Protein AF-A0A504JAP5-F1 (afdb_monomer)

Structure (mmCIF, N/CA/C/O backbone):
data_AF-A0A504JAP5-F1
#
_entry.id   AF-A0A504JAP5-F1
#
loop_
_atom_site.group_PDB
_atom_site.id
_atom_site.type_symbol
_atom_site.label_atom_id
_atom_site.label_alt_id
_atom_site.label_comp_id
_atom_site.label_asym_id
_atom_site.label_entity_id
_atom_site.label_seq_id
_atom_site.pdbx_PDB_ins_code
_atom_site.Cartn_x
_atom_site.Cartn_y
_atom_site.Cartn_z
_atom_site.occupancy
_atom_site.B_iso_or_equiv
_atom_site.auth_seq_id
_atom_site.auth_comp_id
_atom_site.auth_asym_id
_atom_site.auth_atom_id
_atom_site.pdbx_PDB_model_num
ATOM 1 N N . MET A 1 1 ? -21.366 9.162 6.933 1.00 51.41 1 MET A N 1
ATOM 2 C CA . MET A 1 1 ? -19.984 9.280 7.443 1.00 51.41 1 MET A CA 1
ATOM 3 C C . MET A 1 1 ? -20.078 10.195 8.647 1.00 51.41 1 MET A C 1
ATOM 5 O O . MET A 1 1 ? -20.381 11.361 8.436 1.00 51.41 1 MET A O 1
ATOM 9 N N . ASN A 1 2 ? -19.892 9.710 9.879 1.00 49.88 2 ASN A N 1
ATOM 10 C CA . ASN A 1 2 ? -19.412 10.650 10.892 1.00 49.88 2 ASN A CA 1
ATOM 11 C C . ASN A 1 2 ? -18.027 11.060 10.392 1.00 49.88 2 ASN A C 1
ATOM 13 O O . ASN A 1 2 ? -17.185 10.209 10.116 1.00 49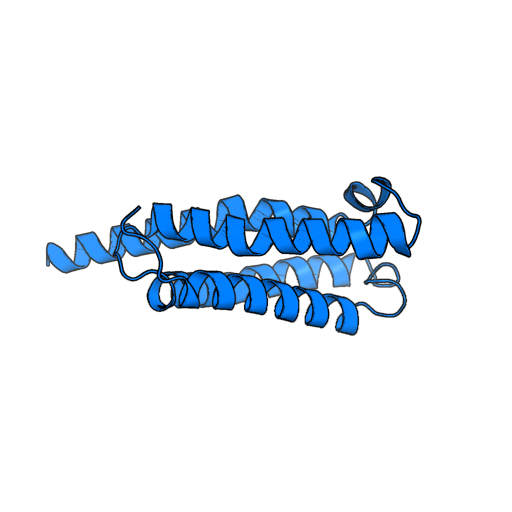.88 2 ASN A O 1
ATOM 17 N N . THR A 1 3 ? -17.900 12.335 10.053 1.00 70.75 3 THR A N 1
ATOM 18 C CA . THR A 1 3 ? -16.825 12.887 9.230 1.00 70.75 3 THR A CA 1
ATOM 19 C C . THR A 1 3 ? -15.474 12.515 9.823 1.00 70.75 3 THR A C 1
ATOM 21 O O . THR A 1 3 ? -15.183 12.908 10.956 1.00 70.75 3 THR A O 1
ATOM 24 N N . LEU A 1 4 ? -14.650 11.758 9.084 1.00 84.56 4 LEU A N 1
ATOM 25 C CA . LEU A 1 4 ? -13.251 11.603 9.470 1.00 84.56 4 LEU A CA 1
ATOM 26 C C . LEU A 1 4 ? -12.659 13.009 9.641 1.00 84.56 4 LEU A C 1
ATOM 28 O O . LEU A 1 4 ? -12.898 13.880 8.798 1.00 84.56 4 LEU A O 1
ATOM 32 N N . PRO A 1 5 ? -11.899 13.265 10.714 1.00 88.81 5 PRO A N 1
ATOM 33 C CA . PRO A 1 5 ? -11.226 14.543 10.861 1.00 88.81 5 PRO A CA 1
ATOM 34 C C . PRO A 1 5 ? -10.318 14.798 9.653 1.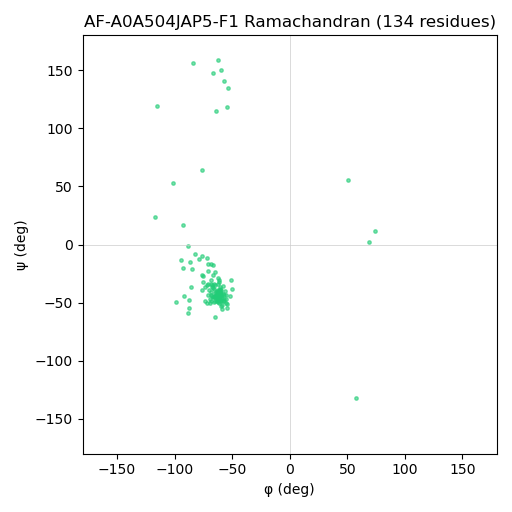00 88.81 5 PRO A C 1
ATOM 36 O O . PRO A 1 5 ? -9.616 13.886 9.212 1.00 88.81 5 PRO A O 1
ATOM 39 N N . LEU A 1 6 ? -10.257 16.044 9.166 1.00 91.94 6 LEU A N 1
ATOM 40 C CA . LEU A 1 6 ? -9.364 16.440 8.065 1.00 91.94 6 LEU A CA 1
ATOM 41 C C . LEU A 1 6 ? -7.918 15.977 8.304 1.00 91.94 6 LEU A C 1
ATOM 43 O O . LEU A 1 6 ? -7.254 15.490 7.392 1.00 91.94 6 LEU A O 1
ATOM 47 N N . LYS A 1 7 ? -7.464 16.042 9.561 1.00 93.56 7 LYS A N 1
ATOM 48 C CA . LYS A 1 7 ? -6.165 15.518 9.998 1.00 93.56 7 LYS A CA 1
ATOM 49 C C . LYS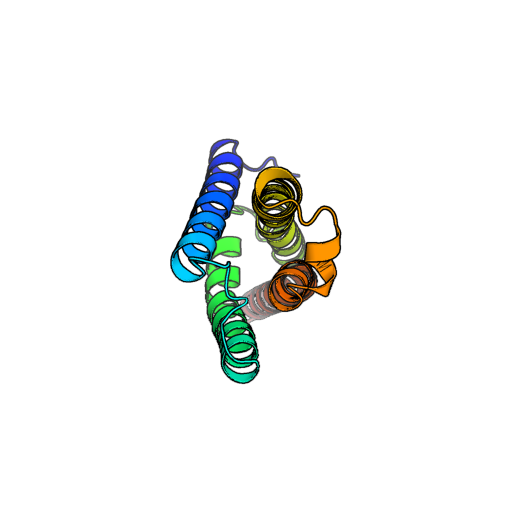 A 1 7 ? -5.944 14.061 9.576 1.00 93.56 7 LYS A C 1
ATOM 51 O O . LYS A 1 7 ? -4.865 13.733 9.098 1.00 93.56 7 LYS A O 1
ATOM 56 N N . ASN A 1 8 ? -6.941 13.193 9.737 1.00 92.44 8 ASN A N 1
ATOM 57 C CA . ASN A 1 8 ? -6.806 11.771 9.421 1.00 92.44 8 ASN A CA 1
ATOM 58 C C . ASN A 1 8 ? -6.799 11.538 7.908 1.00 92.44 8 ASN A C 1
ATOM 60 O O . ASN A 1 8 ? -6.027 10.710 7.438 1.00 92.44 8 ASN A O 1
ATOM 64 N N . HIS A 1 9 ? -7.579 12.307 7.142 1.00 93.69 9 HIS A N 1
ATOM 65 C CA . HIS A 1 9 ? -7.503 12.286 5.679 1.00 93.69 9 HIS A CA 1
ATOM 66 C C . HIS A 1 9 ? -6.098 12.642 5.181 1.00 93.69 9 HIS A C 1
ATOM 68 O O . HIS A 1 9 ? -5.518 11.904 4.388 1.00 93.69 9 HIS A O 1
ATOM 74 N N . VAL A 1 10 ? -5.520 13.730 5.699 1.00 95.12 10 VAL A N 1
ATOM 75 C CA . VAL A 1 10 ? -4.158 14.159 5.347 1.00 95.12 10 VAL A CA 1
ATOM 76 C C . VAL A 1 10 ? -3.121 13.118 5.769 1.00 95.12 10 VAL A C 1
ATOM 78 O O . VAL A 1 10 ? -2.232 12.801 4.986 1.00 95.12 10 VAL A O 1
ATOM 81 N N . LEU A 1 11 ? -3.243 12.541 6.971 1.00 95.56 11 LEU A N 1
ATOM 82 C CA . LEU A 1 11 ? -2.327 11.496 7.442 1.00 95.56 11 LEU A CA 1
ATOM 83 C C . LEU A 1 11 ? -2.379 10.236 6.574 1.00 95.56 11 LEU A C 1
ATOM 85 O O . LEU A 1 11 ? -1.329 9.685 6.258 1.00 95.56 11 LEU A O 1
ATOM 89 N N . LEU A 1 12 ? -3.571 9.792 6.171 1.00 95.31 12 LEU A N 1
ATOM 90 C CA . LEU A 1 12 ? -3.736 8.631 5.294 1.00 95.31 12 LEU A CA 1
ATOM 91 C C . LEU A 1 12 ? -3.118 8.878 3.909 1.00 95.31 12 LEU A C 1
ATOM 93 O O . LEU A 1 12 ? -2.391 8.021 3.410 1.00 95.31 12 LEU A O 1
ATOM 97 N N . LEU A 1 13 ? -3.329 10.064 3.327 1.00 96.00 13 LEU A N 1
ATOM 98 C CA . LEU A 1 13 ? -2.704 10.443 2.055 1.00 96.00 13 LEU A CA 1
ATOM 99 C C . LEU A 1 13 ? -1.178 10.539 2.182 1.00 96.00 13 LEU A C 1
ATOM 101 O O . LEU A 1 13 ? -0.461 9.975 1.359 1.00 96.00 13 LEU A O 1
ATOM 105 N N . LEU A 1 14 ? -0.668 11.170 3.243 1.00 96.50 14 LEU A N 1
ATOM 106 C CA . LEU A 1 14 ? 0.771 11.257 3.495 1.00 96.50 14 LEU A CA 1
ATOM 107 C C . LEU A 1 14 ? 1.392 9.869 3.668 1.00 96.50 14 LEU A C 1
ATOM 109 O O . LEU A 1 14 ? 2.438 9.586 3.095 1.00 96.50 14 LEU A O 1
ATOM 113 N N . MET A 1 15 ? 0.739 8.979 4.414 1.00 95.44 15 MET A N 1
ATOM 114 C CA . MET A 1 15 ? 1.189 7.598 4.546 1.00 95.44 15 MET A CA 1
ATOM 115 C C . MET A 1 15 ? 1.226 6.870 3.204 1.00 95.44 15 MET A C 1
ATOM 117 O O . MET A 1 15 ? 2.183 6.140 2.956 1.00 95.44 15 MET A O 1
ATOM 121 N N . SER A 1 16 ? 0.216 7.053 2.347 1.00 95.75 16 SER A N 1
ATOM 122 C CA . SER A 1 16 ? 0.202 6.440 1.013 1.00 95.75 16 SER A CA 1
ATOM 123 C C . SER A 1 16 ? 1.378 6.932 0.163 1.00 95.75 16 SER A C 1
ATOM 125 O O . SER A 1 16 ? 2.075 6.121 -0.439 1.00 95.75 16 SER A O 1
ATOM 127 N N . PHE A 1 17 ? 1.680 8.233 0.216 1.00 97.38 17 PHE A N 1
ATOM 128 C CA . PHE A 1 17 ? 2.815 8.836 -0.476 1.00 97.38 17 PHE A CA 1
ATOM 129 C C . PHE A 1 17 ? 4.161 8.332 0.058 1.00 97.38 17 PHE A C 1
ATOM 131 O O . PHE A 1 17 ? 5.043 7.977 -0.718 1.00 97.38 17 PHE A O 1
ATOM 138 N N . LEU A 1 18 ? 4.323 8.242 1.381 1.00 97.50 18 LEU A N 1
ATOM 139 C CA . LEU A 1 18 ? 5.548 7.711 1.989 1.00 97.50 18 LEU A CA 1
ATOM 140 C C . LEU A 1 18 ? 5.741 6.223 1.685 1.00 97.50 18 LEU A C 1
ATOM 142 O O . LEU A 1 18 ? 6.858 5.785 1.427 1.00 97.50 18 LEU A O 1
ATOM 146 N N . THR A 1 19 ? 4.652 5.455 1.687 1.00 95.38 19 THR A N 1
ATOM 147 C CA . THR A 1 19 ? 4.656 4.034 1.321 1.00 95.38 19 THR A CA 1
ATOM 148 C C . THR A 1 19 ? 5.074 3.863 -0.134 1.00 95.38 19 THR A C 1
ATOM 150 O O . THR A 1 19 ? 5.969 3.073 -0.425 1.00 95.38 19 THR A O 1
ATOM 153 N N . TRP A 1 20 ? 4.468 4.637 -1.036 1.00 97.38 20 TRP A N 1
ATOM 154 C CA . TRP A 1 20 ? 4.837 4.687 -2.446 1.00 97.38 20 TRP A CA 1
ATOM 155 C C . TRP A 1 20 ? 6.324 5.005 -2.624 1.00 97.38 20 TRP A C 1
ATOM 157 O O . TRP A 1 20 ? 7.053 4.219 -3.222 1.00 97.38 20 TRP A O 1
ATOM 167 N N . GLY A 1 21 ? 6.791 6.108 -2.030 1.00 97.69 21 GLY A N 1
ATOM 168 C CA . GLY A 1 21 ? 8.180 6.547 -2.137 1.00 97.69 21 GLY A CA 1
ATOM 169 C C . GLY A 1 21 ? 9.167 5.509 -1.606 1.00 97.69 21 GLY A C 1
ATOM 170 O O . GLY A 1 21 ? 10.196 5.267 -2.229 1.00 97.69 21 GLY A O 1
ATOM 171 N N . PHE A 1 22 ? 8.836 4.832 -0.502 1.00 96.94 22 PHE A N 1
ATOM 172 C CA . PHE A 1 22 ? 9.636 3.720 0.008 1.00 96.94 22 PHE A CA 1
ATOM 173 C C . PHE A 1 22 ? 9.753 2.579 -1.015 1.00 96.94 22 PHE A C 1
ATOM 175 O O . PHE A 1 22 ? 10.863 2.127 -1.293 1.00 96.94 22 PHE A O 1
ATOM 182 N N . PHE A 1 23 ? 8.642 2.140 -1.618 1.00 95.81 23 PHE A N 1
ATOM 183 C CA . PHE A 1 23 ? 8.672 1.085 -2.638 1.00 95.81 23 PHE A CA 1
ATOM 184 C C . PHE A 1 23 ? 9.394 1.519 -3.919 1.00 95.81 23 PHE A C 1
ATOM 186 O O . PHE A 1 23 ? 10.128 0.721 -4.493 1.00 95.81 23 PHE A O 1
ATOM 193 N N . VAL A 1 24 ? 9.255 2.773 -4.355 1.00 96.19 24 VAL A N 1
ATOM 194 C CA . VAL A 1 24 ? 10.039 3.296 -5.485 1.00 96.19 24 VAL A CA 1
ATOM 195 C C . VAL A 1 24 ? 11.529 3.189 -5.185 1.00 96.19 24 VAL A C 1
ATOM 197 O O . VAL A 1 24 ? 12.260 2.603 -5.976 1.00 96.19 24 VAL A O 1
ATOM 200 N N . LEU A 1 25 ? 11.975 3.700 -4.032 1.00 97.50 25 LEU A N 1
ATOM 201 C CA . LEU A 1 25 ? 13.391 3.715 -3.654 1.00 97.50 25 LEU A CA 1
ATOM 202 C C . LEU A 1 25 ? 13.989 2.310 -3.574 1.00 97.50 25 LEU A C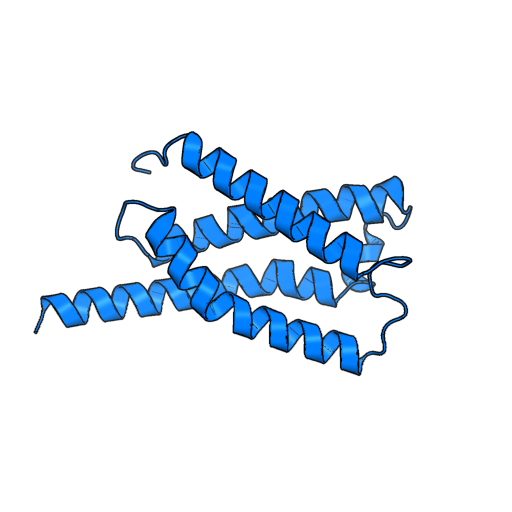 1
ATOM 204 O O . LEU A 1 25 ? 15.088 2.086 -4.073 1.00 97.50 25 LEU A O 1
ATOM 208 N N . VAL A 1 26 ? 13.266 1.363 -2.975 1.00 95.81 26 VAL A N 1
ATOM 209 C CA . VAL A 1 26 ? 13.708 -0.036 -2.888 1.00 95.81 26 VAL A CA 1
ATOM 210 C C . VAL A 1 26 ? 13.709 -0.707 -4.267 1.00 95.81 26 VAL A C 1
ATOM 212 O O . VAL A 1 26 ? 14.520 -1.597 -4.512 1.00 95.81 26 VAL A O 1
ATOM 215 N N . GLY A 1 27 ? 12.816 -0.294 -5.167 1.00 94.19 27 GLY A N 1
ATOM 216 C CA . GLY A 1 27 ? 12.713 -0.837 -6.517 1.00 94.19 27 GLY A CA 1
ATOM 217 C C . GLY A 1 27 ? 13.699 -0.257 -7.529 1.00 94.19 27 GLY A C 1
ATOM 218 O O . GLY A 1 27 ? 13.760 -0.771 -8.642 1.00 94.19 27 GLY A O 1
ATOM 219 N N . LEU A 1 28 ? 14.456 0.794 -7.205 1.00 94.81 28 LEU A N 1
ATOM 220 C CA . LEU A 1 28 ? 15.398 1.405 -8.148 1.00 94.81 28 LEU A CA 1
ATOM 221 C C . LEU A 1 28 ? 16.484 0.416 -8.636 1.00 94.81 28 LEU A C 1
ATOM 223 O O . LEU A 1 28 ? 16.887 -0.475 -7.887 1.00 94.81 28 LEU A O 1
ATOM 227 N N . PRO A 1 29 ? 17.005 0.591 -9.870 1.00 94.81 29 PRO A N 1
ATOM 228 C CA . PRO A 1 29 ? 16.719 1.691 -10.802 1.00 94.81 29 PRO A CA 1
ATOM 229 C C . PRO A 1 29 ? 15.498 1.467 -11.707 1.00 94.81 29 PRO A C 1
ATOM 231 O O . PRO A 1 29 ? 15.019 2.420 -12.310 1.00 94.81 29 PRO A O 1
ATOM 234 N N . ASP A 1 30 ? 14.987 0.240 -11.816 1.00 93.50 30 ASP A N 1
ATOM 235 C CA . ASP A 1 30 ? 13.980 -0.142 -12.818 1.00 93.50 30 ASP A CA 1
ATOM 236 C C . ASP A 1 30 ? 12.646 -0.597 -12.212 1.00 93.50 30 ASP A C 1
ATOM 238 O O . ASP A 1 30 ? 11.859 -1.319 -12.827 1.00 93.50 30 ASP A O 1
ATOM 242 N N . TYR A 1 31 ? 12.393 -0.145 -10.988 1.00 94.44 31 TYR A N 1
ATOM 243 C CA . TYR A 1 31 ? 11.197 -0.400 -10.199 1.00 94.44 31 TYR A CA 1
ATOM 244 C C . TYR A 1 31 ? 10.854 -1.898 -10.121 1.00 94.44 31 TYR A C 1
ATOM 246 O O . TYR A 1 31 ? 9.758 -2.337 -10.468 1.00 94.44 31 TYR A O 1
ATOM 254 N N . TYR A 1 32 ? 11.832 -2.681 -9.656 1.00 95.62 32 TYR A N 1
ATOM 255 C CA . TYR A 1 32 ? 11.805 -4.140 -9.499 1.00 95.62 32 TYR A CA 1
ATOM 256 C C . TYR A 1 32 ? 11.786 -4.960 -10.796 1.00 95.62 32 TYR A C 1
ATOM 258 O O . TYR A 1 32 ? 11.716 -6.188 -10.715 1.00 95.62 32 TYR A O 1
ATOM 266 N N . LEU A 1 33 ? 11.837 -4.368 -11.996 1.00 94.88 33 LEU A N 1
ATOM 267 C CA . LEU A 1 33 ? 11.774 -5.162 -13.232 1.00 94.88 33 LEU A CA 1
ATOM 268 C C . LEU A 1 33 ? 12.922 -6.170 -13.350 1.00 94.88 33 LEU A C 1
ATOM 270 O O . LEU A 1 33 ? 12.665 -7.312 -13.737 1.00 94.88 33 LEU A O 1
ATOM 274 N N . SER A 1 34 ? 14.126 -5.788 -12.939 1.00 96.38 34 SER A N 1
ATOM 275 C CA . SER A 1 34 ? 15.339 -6.612 -12.933 1.00 96.38 34 SER A CA 1
ATOM 276 C C . SER A 1 34 ? 15.310 -7.762 -11.929 1.00 96.38 34 SER A C 1
ATOM 278 O O . SER A 1 34 ? 16.102 -8.696 -12.047 1.00 96.38 34 SER A O 1
ATOM 280 N N . TRP A 1 35 ? 14.407 -7.733 -10.944 1.00 96.88 35 TRP A N 1
ATOM 281 C CA . TRP A 1 35 ? 14.312 -8.801 -9.953 1.00 96.88 35 TRP A CA 1
ATOM 282 C C . TRP A 1 35 ? 13.842 -10.105 -10.597 1.00 96.88 35 TRP A C 1
ATOM 284 O O . TRP A 1 35 ? 13.008 -10.108 -11.514 1.00 96.88 35 TRP A O 1
ATOM 294 N N . THR A 1 36 ? 14.325 -11.229 -10.068 1.00 97.62 36 THR A N 1
ATOM 295 C CA . THR A 1 36 ? 13.851 -12.548 -10.494 1.00 97.62 36 THR A CA 1
ATOM 296 C C . THR A 1 36 ? 12.361 -12.715 -10.189 1.00 97.62 36 THR A C 1
ATOM 298 O O . THR A 1 36 ? 11.783 -12.013 -9.349 1.00 97.62 36 THR A O 1
ATOM 301 N N . TYR A 1 37 ? 11.709 -13.640 -10.892 1.00 97.06 37 TYR A N 1
ATOM 302 C CA . TYR A 1 37 ? 10.290 -13.912 -10.681 1.00 97.06 37 TYR A CA 1
ATOM 303 C C . TYR A 1 37 ? 10.017 -14.377 -9.241 1.00 97.06 37 TYR A C 1
ATOM 305 O O . TYR A 1 37 ? 9.078 -13.905 -8.603 1.00 97.06 37 TYR A O 1
ATOM 313 N N . GLU A 1 38 ? 10.889 -15.220 -8.691 1.00 98.12 38 GLU A N 1
ATOM 314 C CA . GLU A 1 38 ? 10.801 -15.741 -7.327 1.00 98.12 38 GLU A CA 1
ATOM 315 C C . GLU A 1 38 ? 10.897 -14.613 -6.299 1.00 98.12 38 GLU A C 1
ATOM 317 O O . GLU A 1 38 ? 10.096 -14.560 -5.369 1.00 98.12 38 GLU A O 1
ATOM 322 N N . ALA A 1 39 ? 11.822 -13.665 -6.490 1.00 97.06 39 ALA A N 1
ATOM 323 C CA . ALA A 1 39 ? 11.953 -12.508 -5.609 1.00 97.06 39 ALA A CA 1
ATOM 324 C C . ALA A 1 39 ? 10.683 -11.638 -5.621 1.00 97.06 39 ALA A C 1
ATOM 326 O O . ALA A 1 39 ? 10.222 -11.210 -4.562 1.00 97.06 39 ALA A O 1
ATOM 327 N N . LYS A 1 40 ? 10.070 -11.437 -6.799 1.00 97.62 40 LYS A N 1
ATOM 328 C CA . LYS A 1 40 ? 8.786 -10.725 -6.946 1.00 97.62 40 LYS A CA 1
ATOM 329 C C . LYS A 1 40 ? 7.644 -11.446 -6.223 1.00 97.62 40 LYS A C 1
ATOM 331 O O . LYS A 1 40 ? 6.849 -10.812 -5.535 1.00 97.62 40 LYS A O 1
ATOM 336 N N . VAL A 1 41 ? 7.571 -12.771 -6.325 1.00 97.81 41 VAL A N 1
ATOM 337 C CA . VAL A 1 41 ? 6.566 -13.567 -5.601 1.00 97.81 41 VAL A CA 1
ATOM 338 C C . VAL A 1 41 ? 6.783 -13.484 -4.088 1.00 97.81 41 VAL A C 1
ATOM 340 O O . VAL A 1 41 ? 5.832 -13.251 -3.340 1.00 97.81 41 VAL A O 1
ATOM 343 N N . LEU A 1 42 ? 8.028 -13.616 -3.624 1.00 97.56 42 LEU A N 1
ATOM 344 C CA . LEU A 1 42 ? 8.355 -13.543 -2.200 1.00 97.56 42 LEU A CA 1
ATOM 345 C C . LEU A 1 42 ? 8.016 -12.177 -1.603 1.00 97.56 42 LEU A C 1
ATOM 347 O O . LEU A 1 42 ? 7.432 -12.132 -0.521 1.00 97.56 42 LEU A O 1
ATOM 351 N N . ILE A 1 43 ? 8.318 -11.072 -2.296 1.00 95.50 43 ILE A N 1
ATOM 352 C CA . ILE A 1 43 ? 7.970 -9.739 -1.787 1.00 95.50 43 ILE A CA 1
ATOM 353 C C . ILE A 1 43 ? 6.454 -9.525 -1.766 1.00 95.50 43 ILE A C 1
ATOM 355 O O . ILE A 1 43 ? 5.943 -8.966 -0.799 1.00 95.50 43 ILE A O 1
ATOM 359 N N . VAL A 1 44 ? 5.716 -10.045 -2.756 1.00 96.38 44 VAL A N 1
ATOM 360 C CA . VAL A 1 44 ? 4.245 -10.031 -2.747 1.00 96.38 44 VAL A CA 1
ATOM 361 C C . VAL A 1 44 ? 3.692 -10.718 -1.501 1.00 96.38 44 VAL A C 1
ATOM 363 O O . VAL A 1 44 ? 2.870 -10.138 -0.786 1.00 96.38 44 VAL A O 1
ATOM 366 N N . ILE A 1 45 ? 4.182 -11.917 -1.187 1.00 97.44 45 ILE A N 1
ATOM 367 C CA . ILE A 1 45 ? 3.763 -12.669 0.000 1.00 97.44 45 ILE A CA 1
ATOM 368 C C . ILE A 1 45 ? 4.167 -11.932 1.283 1.00 97.44 45 ILE A C 1
ATOM 370 O O . ILE A 1 45 ? 3.332 -11.732 2.167 1.00 97.44 45 ILE A O 1
ATOM 374 N N . ALA A 1 46 ? 5.423 -11.494 1.383 1.00 96.44 46 ALA A N 1
ATOM 375 C CA . ALA A 1 46 ? 5.957 -10.842 2.574 1.00 96.44 46 ALA A CA 1
ATOM 376 C C . ALA A 1 46 ? 5.195 -9.553 2.907 1.00 96.44 46 ALA A C 1
ATOM 378 O O . ALA A 1 46 ? 4.739 -9.374 4.037 1.00 96.44 46 ALA A O 1
ATOM 379 N N . VAL A 1 47 ? 4.990 -8.684 1.914 1.00 95.56 47 VAL A N 1
ATOM 380 C CA . VAL A 1 47 ? 4.220 -7.446 2.073 1.00 95.56 47 VAL A CA 1
ATOM 381 C C . VAL A 1 47 ? 2.780 -7.769 2.463 1.00 95.56 47 VAL A C 1
ATOM 383 O O . VAL A 1 47 ? 2.277 -7.196 3.427 1.00 95.56 47 VAL A O 1
ATOM 386 N N . THR A 1 48 ? 2.136 -8.737 1.803 1.00 95.38 48 THR A N 1
ATOM 387 C CA . THR A 1 48 ? 0.771 -9.163 2.157 1.00 95.38 48 THR A CA 1
ATOM 388 C C . THR A 1 48 ? 0.681 -9.566 3.632 1.00 95.38 48 THR A C 1
ATOM 390 O O . THR A 1 48 ? -0.198 -9.080 4.342 1.00 95.38 48 THR A O 1
ATOM 393 N N . ILE A 1 49 ? 1.617 -10.379 4.132 1.00 97.12 49 ILE A N 1
ATOM 394 C CA . ILE A 1 49 ? 1.651 -10.806 5.539 1.00 97.12 49 ILE A CA 1
ATOM 395 C C . ILE A 1 49 ? 1.832 -9.608 6.477 1.00 97.12 49 ILE A C 1
ATOM 397 O O . ILE A 1 49 ? 1.098 -9.489 7.457 1.00 97.12 49 ILE A O 1
ATOM 401 N N . VAL A 1 50 ? 2.757 -8.694 6.170 1.00 96.50 50 VAL A N 1
ATOM 402 C CA . VAL A 1 50 ? 3.009 -7.483 6.974 1.00 96.50 50 VAL A CA 1
ATOM 403 C C . VAL A 1 50 ? 1.770 -6.586 7.052 1.00 96.50 50 VAL A C 1
ATOM 405 O O . VAL A 1 50 ? 1.471 -6.017 8.107 1.00 96.50 50 VAL A O 1
ATOM 408 N N . TYR A 1 51 ? 1.000 -6.496 5.967 1.00 96.06 51 TYR A N 1
ATOM 409 C CA . TYR A 1 51 ? -0.214 -5.686 5.921 1.00 96.06 51 TYR A CA 1
ATOM 410 C C . TYR A 1 51 ? -1.386 -6.256 6.732 1.00 96.06 51 TYR A C 1
ATOM 412 O O . TYR A 1 51 ? -2.331 -5.519 7.010 1.00 96.06 51 TYR A O 1
ATOM 420 N N . ILE A 1 52 ? -1.326 -7.508 7.206 1.00 96.31 52 ILE A N 1
ATOM 421 C CA . ILE A 1 52 ? -2.353 -8.073 8.099 1.00 96.31 52 ILE A CA 1
ATOM 422 C C . ILE A 1 52 ? -2.388 -7.349 9.462 1.00 96.31 52 ILE A C 1
ATOM 424 O O . ILE A 1 52 ? -3.407 -6.725 9.788 1.00 96.31 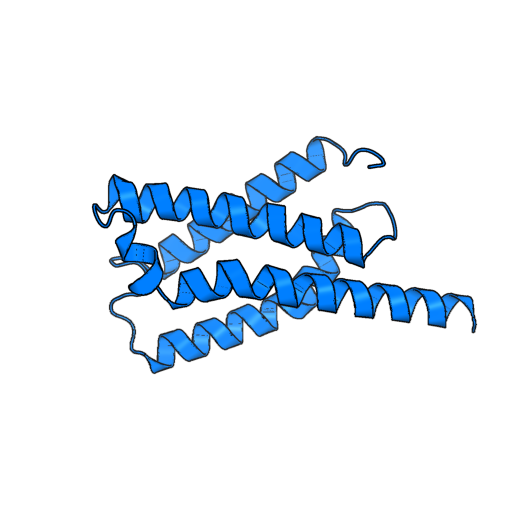52 ILE A O 1
ATOM 428 N N . PRO A 1 53 ? -1.318 -7.373 10.285 1.00 97.12 53 PRO A N 1
ATOM 429 C CA . PRO A 1 53 ? -1.310 -6.654 11.556 1.00 97.12 53 PRO A CA 1
ATOM 430 C C . PRO A 1 53 ? -1.360 -5.135 11.356 1.00 97.12 53 PRO A C 1
ATOM 432 O O . PRO A 1 53 ? -2.001 -4.438 12.148 1.00 97.12 53 PRO A O 1
ATOM 435 N N . LEU A 1 54 ? -0.739 -4.617 10.289 1.00 96.19 54 LEU A N 1
ATOM 436 C CA . LEU A 1 54 ? -0.753 -3.188 9.994 1.00 96.19 54 LEU A CA 1
ATOM 437 C C . LEU A 1 54 ? -2.162 -2.699 9.636 1.00 96.19 54 LEU A C 1
ATOM 439 O O . LEU A 1 54 ? -2.610 -1.708 10.203 1.00 96.19 54 LEU A O 1
ATOM 443 N N . GLY A 1 55 ? -2.900 -3.415 8.784 1.00 96.06 55 GLY A N 1
ATOM 444 C CA . GLY A 1 55 ? -4.280 -3.079 8.421 1.00 96.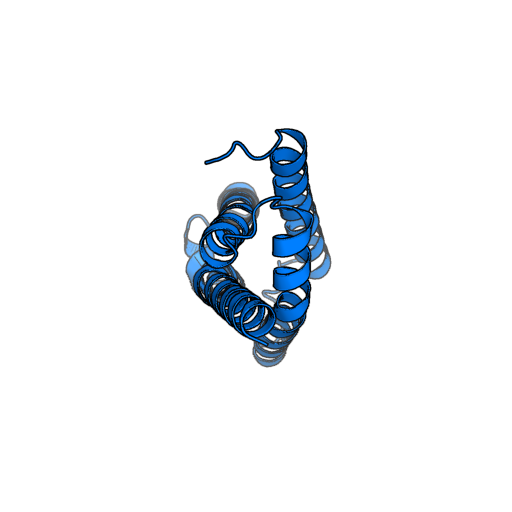06 55 GLY A CA 1
ATOM 445 C C . GLY A 1 55 ? -5.198 -3.015 9.642 1.00 96.06 55 GLY A C 1
ATOM 446 O O . GLY A 1 55 ? -5.952 -2.053 9.809 1.00 96.06 55 GLY A O 1
ATOM 447 N N . LYS A 1 56 ? -5.056 -3.969 10.574 1.00 96.50 56 LYS A N 1
ATOM 448 C CA . LYS A 1 56 ? -5.760 -3.948 11.868 1.00 96.50 56 LYS A CA 1
ATOM 449 C C . LYS A 1 56 ? -5.406 -2.710 12.697 1.00 96.50 56 LYS A C 1
ATOM 451 O O . LYS A 1 56 ? -6.291 -2.054 13.252 1.00 96.50 56 LYS A O 1
ATOM 456 N N . LEU A 1 57 ? -4.115 -2.392 12.802 1.00 96.31 57 LEU A N 1
ATOM 457 C CA . LEU A 1 57 ? -3.625 -1.238 13.555 1.00 96.31 57 LEU A CA 1
ATOM 458 C C . LEU A 1 57 ? -4.133 0.078 12.959 1.00 96.31 57 LEU A C 1
ATOM 460 O O . LEU A 1 57 ? -4.631 0.925 13.701 1.00 96.31 57 LEU A O 1
ATOM 464 N N . LEU A 1 58 ? -4.029 0.242 11.642 1.00 95.12 58 LEU A N 1
ATOM 465 C CA . LEU A 1 58 ? -4.440 1.448 10.929 1.00 95.12 58 LEU A CA 1
ATOM 466 C C . LEU A 1 58 ? -5.948 1.657 11.014 1.00 95.12 58 LEU A C 1
ATOM 468 O O . LEU A 1 58 ? -6.379 2.751 11.372 1.00 95.12 58 LEU A O 1
ATOM 472 N N . THR A 1 59 ? -6.738 0.601 10.803 1.00 95.12 59 THR A N 1
ATOM 473 C CA . THR A 1 59 ? -8.200 0.666 10.939 1.00 95.12 59 THR A CA 1
ATOM 474 C C . THR A 1 59 ? -8.592 1.140 12.342 1.00 95.12 59 THR A C 1
ATOM 476 O O . THR A 1 59 ? -9.424 2.026 12.483 1.00 95.12 59 THR A O 1
ATOM 479 N N . LYS A 1 60 ? -7.942 0.626 13.397 1.00 93.75 60 LYS A N 1
ATOM 480 C CA . LYS A 1 60 ? -8.241 1.017 14.786 1.00 93.75 60 LYS A CA 1
ATOM 481 C C . LYS A 1 60 ? -7.777 2.434 15.146 1.00 93.75 60 LYS A C 1
ATOM 483 O O . LYS A 1 60 ? -8.399 3.069 15.990 1.00 93.75 60 LYS A O 1
ATOM 488 N N . LYS A 1 61 ? -6.645 2.895 14.602 1.00 92.75 61 LYS A N 1
ATOM 489 C CA . LYS A 1 61 ? -6.054 4.195 14.966 1.00 92.75 61 LYS A CA 1
ATOM 490 C C . LYS A 1 61 ? -6.627 5.362 14.166 1.00 92.75 61 LYS A C 1
ATOM 492 O O . LYS A 1 61 ? -6.743 6.453 14.712 1.00 92.75 61 LYS A O 1
ATOM 497 N N . MET A 1 62 ? -6.930 5.148 12.888 1.00 91.69 62 MET A N 1
ATOM 498 C CA . MET A 1 62 ? -7.292 6.228 11.964 1.00 91.69 62 MET A CA 1
ATOM 499 C C . MET A 1 62 ? -8.799 6.463 11.879 1.00 91.69 62 MET A C 1
ATOM 501 O O . MET A 1 62 ? -9.222 7.554 11.496 1.00 91.69 62 MET A O 1
ATOM 505 N N . PHE A 1 63 ? -9.602 5.473 12.268 1.00 92.44 63 PHE A N 1
ATOM 506 C CA . PHE A 1 63 ? -11.054 5.545 12.211 1.00 92.44 63 PHE A CA 1
ATOM 507 C C . PHE A 1 63 ? -11.625 5.493 13.638 1.00 92.44 63 PHE A C 1
ATOM 509 O O . PHE A 1 63 ? -11.343 4.543 14.371 1.00 92.44 63 PHE A O 1
ATOM 516 N N . PRO A 1 64 ? -12.353 6.537 14.078 1.00 85.38 64 PRO A N 1
ATOM 517 C CA . PRO A 1 64 ? -12.801 6.663 15.466 1.00 85.38 64 PRO A CA 1
ATOM 518 C C . PRO A 1 64 ? -13.984 5.747 15.810 1.00 85.38 64 PRO A C 1
ATOM 520 O O . PRO A 1 64 ? -14.174 5.376 16.969 1.00 85.38 64 PRO A O 1
ATOM 523 N N . ASP A 1 65 ? -14.790 5.389 14.817 1.00 88.56 65 ASP A N 1
ATOM 524 C CA . ASP A 1 65 ? -15.929 4.493 14.934 1.00 88.56 65 ASP A CA 1
ATOM 525 C C . ASP A 1 65 ? -15.514 3.017 14.832 1.00 88.56 65 ASP A C 1
ATOM 527 O O . ASP A 1 65 ? -14.472 2.647 14.289 1.00 88.56 65 ASP A O 1
ATOM 531 N N . LYS A 1 66 ? -16.347 2.140 15.398 1.00 88.56 66 LYS A N 1
ATOM 532 C CA . LYS A 1 66 ? -16.103 0.689 15.427 1.00 88.56 66 LYS A CA 1
ATOM 533 C C . LYS A 1 66 ? -16.741 -0.054 14.244 1.00 88.56 66 LYS A C 1
ATOM 535 O O . LYS A 1 66 ? -16.866 -1.273 14.307 1.00 88.56 66 LYS A O 1
ATOM 540 N N . GLU A 1 67 ? -17.117 0.660 13.181 1.00 92.88 67 GLU A N 1
ATOM 541 C CA . GLU A 1 67 ? -17.617 0.103 11.912 1.00 92.88 67 GLU A CA 1
ATOM 542 C C . GLU A 1 67 ? -16.445 -0.473 11.086 1.00 92.88 67 GLU A C 1
ATOM 544 O O . GLU A 1 67 ? -16.083 0.039 10.025 1.00 92.88 67 GLU A O 1
ATOM 549 N N . TYR A 1 68 ? -15.781 -1.516 11.602 1.00 95.88 68 TYR A N 1
ATOM 550 C CA . TYR A 1 68 ? -14.477 -1.964 11.094 1.00 95.88 68 TYR A CA 1
ATOM 551 C C . TYR A 1 68 ? -14.485 -2.401 9.628 1.00 95.88 68 TYR A C 1
ATOM 553 O O . TYR A 1 68 ? -13.525 -2.095 8.925 1.00 95.88 68 TYR A O 1
ATOM 561 N N . PHE A 1 69 ? -15.538 -3.069 9.153 1.00 95.94 69 PHE A N 1
ATOM 562 C CA . PHE A 1 69 ? -15.648 -3.473 7.749 1.00 95.94 69 PHE A CA 1
ATOM 563 C C . PHE A 1 69 ? -15.682 -2.275 6.792 1.00 95.94 69 PHE A C 1
ATOM 565 O O . PHE A 1 69 ? -14.921 -2.192 5.831 1.00 95.94 69 PHE A O 1
ATOM 572 N N . LYS A 1 70 ? -16.539 -1.297 7.077 1.00 95.12 70 LYS A N 1
ATOM 573 C CA . LYS A 1 70 ? -16.656 -0.079 6.271 1.00 95.12 70 LYS A CA 1
ATOM 574 C C . LYS A 1 70 ? -15.373 0.749 6.319 1.00 95.12 70 LYS A C 1
ATOM 576 O O . LYS A 1 70 ? -14.918 1.253 5.294 1.00 95.12 70 LYS A O 1
ATOM 581 N N . ASN A 1 71 ? -14.773 0.865 7.500 1.00 95.69 71 ASN A N 1
ATOM 582 C CA . ASN A 1 71 ? -13.528 1.598 7.699 1.00 95.69 71 ASN A CA 1
ATOM 583 C C . ASN A 1 71 ? -12.352 0.957 6.961 1.00 95.69 71 ASN A C 1
ATOM 585 O O . ASN A 1 71 ? -11.501 1.666 6.428 1.00 95.69 71 ASN A O 1
ATOM 589 N N . SER A 1 72 ? -12.314 -0.370 6.867 1.00 96.88 72 SER A N 1
ATOM 590 C CA . SER A 1 72 ? -11.250 -1.059 6.147 1.00 96.88 72 SER A CA 1
ATOM 591 C C . SER A 1 72 ? -11.393 -0.965 4.620 1.00 96.88 72 SER A C 1
ATOM 593 O O . SER A 1 72 ? -10.376 -0.916 3.930 1.00 96.88 72 SER A O 1
ATOM 595 N N . ILE A 1 73 ? -12.613 -0.817 4.085 1.00 96.94 73 ILE A N 1
ATOM 596 C CA . ILE A 1 73 ? -12.834 -0.431 2.676 1.00 96.94 73 ILE A CA 1
ATOM 597 C C . ILE A 1 73 ? -12.260 0.966 2.410 1.00 96.94 73 ILE A C 1
ATOM 599 O O . ILE A 1 73 ? -11.531 1.166 1.440 1.00 96.94 73 ILE A O 1
ATOM 603 N N . TRP A 1 74 ? -12.527 1.934 3.294 1.00 95.88 74 TRP A N 1
ATOM 604 C CA . TRP A 1 74 ? -11.935 3.269 3.173 1.00 95.88 74 TRP A CA 1
ATOM 605 C C . TRP A 1 74 ? -10.415 3.240 3.287 1.00 95.88 74 TRP A C 1
ATOM 607 O O . TRP A 1 74 ? -9.734 3.941 2.543 1.00 95.88 74 TRP A O 1
ATOM 617 N N . LEU A 1 75 ? -9.865 2.413 4.174 1.00 96.38 75 LEU A N 1
ATOM 618 C CA . LEU A 1 75 ? -8.423 2.213 4.259 1.00 96.38 75 LEU A CA 1
ATOM 619 C C . LEU A 1 75 ? -7.851 1.667 2.940 1.00 96.38 75 LEU A C 1
ATOM 621 O O . LEU A 1 75 ? -6.812 2.151 2.494 1.00 96.38 75 LEU A O 1
ATOM 625 N N . ALA A 1 76 ? -8.534 0.714 2.293 1.00 97.44 76 ALA A N 1
ATOM 626 C CA . ALA A 1 76 ? -8.128 0.190 0.987 1.00 97.44 76 ALA A CA 1
ATOM 627 C C . ALA A 1 76 ? -8.140 1.292 -0.074 1.00 97.44 76 ALA A C 1
ATOM 629 O O . ALA A 1 76 ? -7.168 1.435 -0.814 1.00 97.44 76 ALA A O 1
ATOM 630 N N . PHE A 1 77 ? -9.183 2.122 -0.090 1.00 96.88 77 PHE A N 1
ATOM 631 C CA . PHE A 1 77 ? -9.286 3.276 -0.980 1.00 96.88 77 PHE A CA 1
ATOM 632 C C . PHE A 1 77 ? -8.135 4.275 -0.776 1.00 96.88 77 PHE A C 1
ATOM 634 O O . PHE A 1 77 ? -7.437 4.607 -1.733 1.00 96.88 77 PHE A O 1
ATOM 641 N N . TYR A 1 78 ? -7.896 4.719 0.464 1.00 96.38 78 TYR A N 1
ATOM 642 C CA . TYR A 1 78 ? -6.849 5.700 0.781 1.00 96.38 78 TYR A CA 1
ATOM 643 C C . TYR A 1 78 ? -5.433 5.198 0.515 1.00 96.38 78 TYR A C 1
ATOM 645 O O . TYR A 1 78 ? -4.534 6.013 0.333 1.00 96.38 78 TYR A O 1
ATOM 653 N N . LEU A 1 79 ? -5.219 3.884 0.511 1.00 95.25 79 LEU A N 1
ATOM 654 C CA . LEU A 1 79 ? -3.919 3.313 0.193 1.00 95.25 79 LEU A CA 1
ATOM 655 C C . LEU A 1 79 ? -3.760 3.099 -1.317 1.00 95.25 79 LEU A C 1
ATOM 657 O O . LEU A 1 79 ? -2.813 3.600 -1.911 1.00 95.25 79 LEU A O 1
ATOM 661 N N . THR A 1 80 ? -4.690 2.375 -1.943 1.00 96.69 80 THR A N 1
ATOM 662 C CA . THR A 1 80 ? -4.531 1.874 -3.320 1.00 96.69 80 THR A CA 1
ATOM 663 C C . THR A 1 80 ? -4.735 2.936 -4.390 1.00 96.69 80 THR A C 1
ATOM 665 O O . THR A 1 80 ? -3.992 2.943 -5.367 1.00 96.69 80 THR A O 1
ATOM 668 N N . ILE A 1 81 ? -5.704 3.843 -4.225 1.00 97.44 81 ILE A N 1
ATOM 669 C CA . ILE A 1 81 ? -6.006 4.840 -5.259 1.00 97.44 81 ILE A CA 1
ATOM 670 C C . ILE A 1 81 ? -4.864 5.853 -5.399 1.00 97.44 81 ILE A C 1
ATOM 672 O O . ILE A 1 81 ? -4.399 6.042 -6.524 1.00 97.44 81 ILE A O 1
ATOM 676 N N . PRO A 1 82 ? -4.336 6.459 -4.314 1.00 97.56 82 PRO A N 1
ATOM 677 C CA . PRO A 1 82 ? -3.162 7.319 -4.431 1.00 97.56 82 PRO A CA 1
ATOM 678 C C . PRO A 1 82 ? -1.941 6.581 -4.981 1.00 97.56 82 PRO A C 1
ATOM 680 O O . PRO A 1 82 ? -1.302 7.104 -5.885 1.00 97.56 82 PRO A O 1
ATOM 683 N N . LEU A 1 83 ? -1.662 5.355 -4.511 1.00 96.25 83 LEU A N 1
ATOM 684 C CA . LEU A 1 83 ? -0.564 4.528 -5.034 1.00 96.25 83 LEU A CA 1
ATOM 685 C C . LEU A 1 83 ? -0.661 4.345 -6.553 1.00 96.25 83 LEU A C 1
ATOM 687 O O . LEU A 1 83 ? 0.291 4.641 -7.268 1.00 96.25 83 LEU A O 1
ATOM 691 N N . PHE A 1 84 ? -1.826 3.930 -7.052 1.00 97.44 84 PHE A N 1
ATOM 692 C CA . PHE A 1 84 ? -2.052 3.745 -8.484 1.00 97.44 84 PHE A CA 1
ATOM 693 C C . PHE A 1 84 ? -1.878 5.048 -9.277 1.00 97.44 84 PHE A C 1
ATOM 695 O O . PHE A 1 84 ? -1.305 5.036 -10.367 1.00 97.44 84 PHE A O 1
ATOM 702 N N . ILE A 1 85 ? -2.345 6.180 -8.739 1.00 98.00 85 ILE A N 1
ATOM 703 C CA . ILE A 1 85 ? -2.149 7.498 -9.360 1.00 98.00 85 ILE A CA 1
ATOM 704 C C . ILE A 1 85 ? -0.656 7.831 -9.434 1.00 98.00 85 ILE A C 1
ATOM 706 O O . ILE A 1 85 ? -0.178 8.237 -10.494 1.00 98.00 85 ILE A O 1
ATOM 710 N N . TYR A 1 86 ? 0.085 7.641 -8.341 1.00 97.69 86 TYR A N 1
ATOM 711 C CA . TYR A 1 86 ? 1.519 7.915 -8.307 1.00 97.69 86 TYR A CA 1
ATOM 712 C C . TYR A 1 86 ? 2.288 7.037 -9.294 1.00 97.69 86 TYR A C 1
ATOM 714 O O . TYR A 1 86 ? 3.111 7.560 -10.039 1.00 97.69 86 TYR A O 1
ATOM 722 N N . ASP A 1 87 ? 1.963 5.749 -9.393 1.00 97.31 87 ASP A N 1
ATOM 723 C CA . ASP A 1 87 ? 2.601 4.836 -10.346 1.00 97.31 87 ASP A CA 1
ATOM 724 C C . ASP A 1 87 ? 2.201 5.117 -11.796 1.00 97.31 87 ASP A C 1
ATOM 726 O O . ASP A 1 87 ? 3.036 5.045 -12.696 1.00 97.31 87 ASP A O 1
ATOM 730 N N . THR A 1 88 ? 0.962 5.546 -12.037 1.00 97.69 88 THR A N 1
ATOM 731 C CA . THR A 1 88 ? 0.537 6.012 -13.365 1.00 97.69 88 THR A CA 1
ATOM 732 C C . THR A 1 88 ? 1.346 7.234 -13.799 1.00 97.69 88 THR A C 1
ATOM 734 O O . THR A 1 88 ? 1.782 7.310 -14.946 1.00 97.69 88 THR A O 1
ATOM 737 N N . ILE A 1 89 ? 1.592 8.182 -12.890 1.00 97.81 89 ILE A N 1
ATOM 738 C CA . ILE A 1 89 ? 2.412 9.365 -13.178 1.00 97.81 89 ILE A CA 1
ATOM 739 C C . ILE A 1 89 ? 3.881 8.966 -13.359 1.00 97.81 89 ILE A C 1
ATOM 741 O O . ILE A 1 89 ? 4.502 9.332 -14.352 1.00 97.81 89 ILE A O 1
ATOM 745 N N . PHE A 1 90 ? 4.443 8.210 -12.421 1.00 97.12 90 PHE A N 1
ATOM 746 C CA . PHE A 1 90 ? 5.870 7.909 -12.387 1.00 97.12 90 PHE A CA 1
ATOM 747 C C . PHE A 1 90 ? 6.292 6.909 -13.468 1.00 97.12 90 PHE A C 1
ATOM 749 O O . PHE A 1 90 ? 7.234 7.162 -14.211 1.00 97.12 90 PHE A O 1
ATOM 756 N N . ILE A 1 91 ? 5.578 5.796 -13.611 1.00 96.62 91 ILE A N 1
ATOM 757 C CA . ILE A 1 91 ? 5.911 4.745 -14.579 1.00 96.62 91 ILE A CA 1
ATOM 758 C C . ILE A 1 91 ? 5.264 5.044 -15.931 1.00 96.62 91 ILE A C 1
ATOM 760 O O . ILE A 1 91 ? 5.911 4.971 -16.976 1.00 96.62 91 ILE A O 1
ATOM 764 N N . GLY A 1 92 ? 3.974 5.385 -15.914 1.00 96.94 92 GLY A N 1
ATOM 765 C CA . GLY A 1 92 ? 3.194 5.567 -17.133 1.00 96.94 92 GLY A CA 1
ATOM 766 C C . GLY A 1 92 ? 3.568 6.832 -17.900 1.00 96.94 92 GLY A C 1
ATOM 767 O O . GLY A 1 92 ? 3.826 6.759 -19.101 1.00 96.94 92 GLY A O 1
ATOM 768 N N . ILE A 1 93 ? 3.610 7.982 -17.219 1.00 97.44 93 ILE A N 1
ATOM 769 C CA . ILE A 1 93 ? 3.884 9.279 -17.856 1.00 97.44 93 ILE A CA 1
ATOM 770 C C . ILE A 1 93 ? 5.389 9.556 -17.904 1.00 97.44 93 ILE A C 1
ATOM 772 O O . ILE A 1 93 ? 5.936 9.720 -18.990 1.00 97.44 93 ILE A O 1
ATOM 776 N N . VAL A 1 94 ? 6.067 9.591 -16.752 1.00 96.38 94 VAL A N 1
ATOM 777 C CA . VAL A 1 94 ? 7.499 9.939 -16.677 1.00 96.38 94 VAL A CA 1
ATOM 778 C C . VAL A 1 94 ? 8.375 8.827 -17.258 1.00 96.38 94 VAL A C 1
ATOM 780 O O . VAL A 1 94 ? 9.288 9.112 -18.028 1.00 96.38 94 VAL A O 1
ATOM 783 N N . GLY A 1 95 ? 8.078 7.563 -16.946 1.00 94.81 95 GLY A N 1
ATOM 784 C CA . GLY A 1 95 ? 8.778 6.398 -17.498 1.00 94.81 95 GLY A CA 1
ATOM 785 C C . GLY A 1 95 ? 8.401 6.042 -18.942 1.00 94.81 95 GLY A C 1
ATOM 786 O O . GLY A 1 95 ? 9.067 5.211 -19.552 1.00 94.81 95 GLY A O 1
ATOM 787 N N . GLY A 1 96 ? 7.354 6.657 -19.506 1.00 96.50 96 GLY A N 1
ATOM 788 C CA . GLY A 1 96 ? 6.936 6.452 -20.897 1.00 96.50 96 GLY A CA 1
ATOM 789 C C . GLY A 1 96 ? 6.236 5.118 -21.193 1.00 96.50 96 GLY A C 1
ATOM 790 O O . GLY A 1 96 ? 6.021 4.784 -22.358 1.00 96.50 96 GLY A O 1
ATOM 791 N N . GLU A 1 97 ? 5.847 4.344 -20.176 1.00 94.94 97 GLU A N 1
ATOM 792 C CA . GLU A 1 97 ? 5.182 3.043 -20.364 1.00 94.94 97 GLU A CA 1
ATOM 793 C C . GLU A 1 97 ? 3.682 3.166 -20.710 1.00 94.94 97 GLU A C 1
ATOM 795 O O . GLU A 1 97 ? 3.043 2.190 -21.121 1.00 94.94 97 GLU A O 1
ATOM 800 N N . GLY A 1 98 ? 3.080 4.350 -20.553 1.00 95.44 98 GLY A N 1
ATOM 801 C CA . GLY A 1 98 ? 1.636 4.546 -20.710 1.00 95.44 98 GLY A CA 1
ATOM 802 C C . GLY A 1 98 ? 0.851 3.640 -19.756 1.00 95.44 98 GLY A C 1
ATOM 803 O O . GLY A 1 98 ? 1.192 3.554 -18.587 1.00 95.44 98 GLY A O 1
ATOM 804 N N . LEU A 1 99 ? -0.174 2.926 -20.240 1.00 95.50 99 LEU A N 1
ATOM 805 C CA . LEU A 1 99 ? -0.914 1.921 -19.449 1.00 95.50 99 LEU A CA 1
ATOM 806 C C . LEU A 1 99 ? -0.310 0.507 -19.520 1.00 95.50 99 LEU A C 1
ATOM 808 O O . LEU A 1 99 ? -0.810 -0.411 -18.868 1.00 95.50 99 LEU A O 1
ATOM 812 N N . LYS A 1 100 ? 0.775 0.304 -20.282 1.00 96.94 100 LYS A N 1
ATOM 813 C CA . LYS A 1 100 ? 1.425 -1.015 -20.397 1.00 96.94 100 LYS A CA 1
ATOM 814 C C . LYS A 1 100 ? 2.071 -1.456 -19.085 1.00 96.94 100 LYS A C 1
ATOM 816 O O . LYS A 1 100 ? 2.314 -2.649 -18.906 1.00 96.94 100 LYS A O 1
ATOM 821 N N . PHE A 1 101 ? 2.297 -0.527 -18.153 1.00 95.44 101 PHE A N 1
ATOM 822 C CA . PHE A 1 101 ? 2.824 -0.865 -16.837 1.00 95.44 101 PHE A CA 1
ATOM 823 C C . PHE A 1 101 ? 1.887 -1.789 -16.044 1.00 95.44 101 PHE A C 1
ATOM 825 O O . PHE A 1 101 ? 2.372 -2.607 -15.276 1.00 95.44 101 PHE A O 1
ATOM 832 N N . ILE A 1 102 ? 0.570 -1.739 -16.274 1.00 95.94 102 ILE A N 1
ATOM 833 C CA . ILE A 1 102 ? -0.406 -2.556 -15.535 1.00 95.94 102 ILE A CA 1
ATOM 834 C C . ILE A 1 102 ? -0.110 -4.063 -15.686 1.00 95.94 102 ILE A C 1
ATOM 836 O O . ILE A 1 102 ? 0.083 -4.737 -14.670 1.00 95.94 102 ILE A O 1
ATOM 840 N N . PRO A 1 103 ? -0.020 -4.631 -16.907 1.00 96.75 103 PRO A N 1
ATOM 841 C CA . PRO A 1 103 ? 0.376 -6.030 -17.063 1.00 96.75 103 PRO A CA 1
ATOM 842 C C . PRO A 1 103 ? 1.880 -6.266 -16.847 1.00 96.75 103 PRO A C 1
ATOM 844 O O . PRO A 1 103 ? 2.261 -7.330 -16.365 1.00 96.75 103 PRO A O 1
ATOM 847 N N . LYS A 1 104 ? 2.749 -5.302 -17.183 1.00 96.56 104 LYS A N 1
ATOM 848 C CA . LYS A 1 104 ? 4.213 -5.460 -17.084 1.00 96.56 104 LYS A CA 1
ATOM 849 C C . LYS A 1 104 ? 4.699 -5.537 -15.630 1.00 96.56 104 LYS A C 1
ATOM 851 O O . LYS A 1 104 ? 5.531 -6.377 -15.297 1.00 96.56 104 LYS A O 1
ATOM 856 N N . TYR A 1 105 ? 4.135 -4.708 -14.757 1.00 96.50 105 TYR A N 1
ATOM 857 C CA . TYR A 1 105 ? 4.396 -4.654 -13.319 1.00 96.50 105 TYR A CA 1
ATOM 858 C C . TYR A 1 105 ? 3.271 -5.367 -12.564 1.00 96.50 105 TYR A C 1
ATOM 860 O O . TYR A 1 105 ? 2.648 -4.811 -11.660 1.00 96.50 105 TYR A O 1
ATOM 868 N N . TRP A 1 106 ? 2.991 -6.619 -12.945 1.00 97.00 106 TRP A N 1
ATOM 869 C CA . TRP A 1 106 ? 1.879 -7.409 -12.402 1.00 97.00 106 TRP A CA 1
ATOM 870 C C . TRP A 1 106 ? 1.847 -7.455 -10.867 1.00 97.00 106 TRP A C 1
ATOM 872 O O . TRP A 1 106 ? 0.773 -7.535 -10.279 1.00 97.00 106 TRP A O 1
ATOM 882 N N . PHE A 1 107 ? 3.009 -7.384 -10.212 1.00 95.56 107 PHE A N 1
ATOM 883 C CA . PHE A 1 107 ? 3.134 -7.387 -8.755 1.00 95.56 107 PHE A CA 1
ATOM 884 C C . PHE A 1 107 ? 2.586 -6.099 -8.120 1.00 95.56 107 PHE A C 1
ATOM 886 O O . PHE A 1 107 ? 1.987 -6.168 -7.052 1.00 95.56 107 PHE A O 1
ATOM 893 N N . LEU A 1 108 ? 2.710 -4.942 -8.783 1.00 9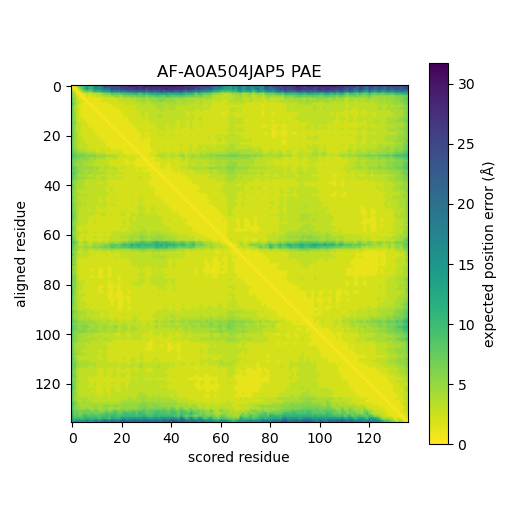5.38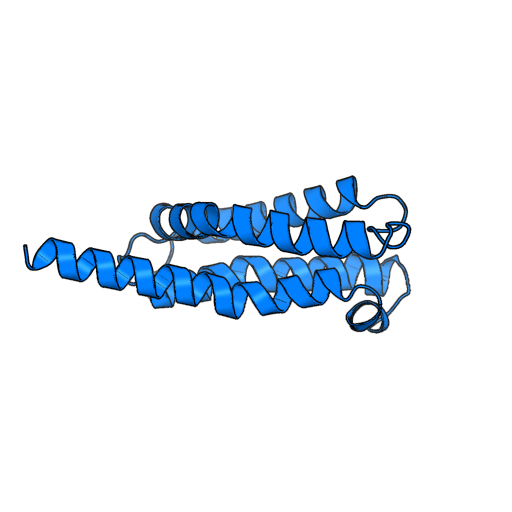 108 LEU A N 1
ATOM 894 C CA . LEU A 1 108 ? 2.064 -3.699 -8.346 1.00 95.38 108 LEU A CA 1
ATOM 895 C C . LEU A 1 108 ? 0.548 -3.802 -8.525 1.00 95.38 108 LEU A C 1
ATOM 897 O O . LEU A 1 108 ? -0.209 -3.557 -7.587 1.00 95.38 108 LEU A O 1
ATOM 901 N N . THR A 1 109 ? 0.113 -4.272 -9.699 1.00 95.69 109 THR A N 1
ATOM 902 C CA . THR A 1 109 ? -1.305 -4.510 -10.006 1.00 95.69 109 THR A CA 1
ATOM 903 C C . THR A 1 109 ? -1.955 -5.458 -9.004 1.00 95.69 109 THR A C 1
ATOM 905 O O . THR A 1 109 ? -3.075 -5.212 -8.552 1.00 95.69 109 THR A O 1
ATOM 908 N N . PHE A 1 110 ? -1.234 -6.503 -8.593 1.00 96.50 110 PHE A N 1
ATOM 909 C CA . PHE A 1 110 ? -1.675 -7.406 -7.541 1.00 96.50 110 PHE A CA 1
ATOM 910 C C . PHE A 1 110 ? -1.966 -6.651 -6.243 1.00 96.50 110 PHE A C 1
ATOM 912 O O . PHE A 1 110 ? -3.029 -6.864 -5.670 1.00 96.50 110 PHE A O 1
ATOM 919 N N . PHE A 1 111 ? -1.089 -5.749 -5.791 1.00 94.62 111 PHE A N 1
ATOM 920 C CA . PHE A 1 111 ? -1.321 -4.979 -4.564 1.00 94.62 111 PHE A CA 1
ATOM 921 C C . PHE A 1 111 ? -2.476 -3.986 -4.674 1.00 94.62 111 PHE A C 1
ATOM 923 O O . PHE A 1 111 ? -3.218 -3.809 -3.705 1.00 94.62 111 PHE A O 1
ATOM 930 N N . TYR A 1 112 ? -2.681 -3.372 -5.843 1.00 94.19 112 TYR A N 1
ATOM 931 C CA . TYR A 1 112 ? -3.833 -2.490 -6.036 1.00 94.19 112 TYR A CA 1
ATOM 932 C C . TYR A 1 112 ? -5.151 -3.234 -5.873 1.00 94.19 112 TYR A C 1
ATOM 934 O O . TYR A 1 112 ? -6.112 -2.621 -5.434 1.00 94.19 112 TYR A O 1
ATOM 942 N N . PHE A 1 113 ? -5.201 -4.528 -6.202 1.00 95.06 113 PHE A N 1
ATOM 943 C CA . PHE A 1 113 ? -6.400 -5.349 -6.058 1.00 95.06 113 PHE A CA 1
ATOM 944 C C . PHE A 1 113 ? -6.476 -6.062 -4.702 1.00 95.06 113 PHE A C 1
ATOM 946 O O . PHE A 1 113 ? -7.526 -6.077 -4.061 1.00 95.06 113 PHE A O 1
ATOM 953 N N . SER A 1 114 ? -5.374 -6.647 -4.233 1.00 95.81 114 SER A N 1
ATOM 954 C CA . SER A 1 114 ? -5.366 -7.521 -3.059 1.00 95.81 114 SER A CA 1
ATOM 955 C C . SER A 1 114 ? -5.799 -6.790 -1.793 1.00 95.81 114 SER A C 1
ATOM 957 O O . SER A 1 114 ? -6.525 -7.372 -0.990 1.00 95.81 114 SER A O 1
ATOM 959 N N . PHE A 1 115 ? -5.478 -5.501 -1.639 1.00 96.31 115 PHE A N 1
ATOM 960 C CA . PHE A 1 115 ? -5.922 -4.712 -0.486 1.00 96.31 115 PHE A CA 1
ATOM 961 C C . PHE A 1 115 ? -7.440 -4.484 -0.435 1.00 96.31 115 PHE A C 1
ATOM 963 O O . PHE A 1 115 ? -7.986 -4.383 0.667 1.00 96.31 115 PHE A O 1
ATOM 970 N N . TRP A 1 116 ? -8.143 -4.508 -1.574 1.00 97.56 116 TRP A N 1
ATOM 971 C CA . TRP A 1 116 ? -9.613 -4.471 -1.609 1.00 97.56 116 TRP A CA 1
ATOM 972 C C . TRP A 1 116 ? -10.264 -5.763 -1.124 1.00 97.56 116 TRP A C 1
ATOM 974 O O . TRP A 1 116 ? -11.441 -5.759 -0.788 1.00 97.56 116 TRP A O 1
ATOM 984 N N . VAL A 1 117 ? -9.516 -6.862 -1.049 1.00 97.38 117 VAL A N 1
ATOM 985 C CA . VAL A 1 117 ? -9.988 -8.119 -0.456 1.00 97.38 117 VAL A CA 1
ATOM 986 C C . VAL A 1 117 ? -9.466 -8.242 0.974 1.00 97.38 117 VAL A C 1
ATOM 988 O O . VAL A 1 117 ? -10.220 -8.473 1.917 1.00 97.38 117 VAL A O 1
ATOM 991 N N . GLN A 1 118 ? -8.166 -8.027 1.153 1.00 97.50 118 GLN A N 1
ATOM 992 C CA . GLN A 1 118 ? -7.456 -8.226 2.405 1.00 97.50 118 GLN A CA 1
ATOM 993 C C . GLN A 1 118 ? -7.974 -7.322 3.531 1.00 97.50 118 GLN A C 1
ATOM 995 O O . GLN A 1 118 ? -8.256 -7.819 4.623 1.00 97.50 118 GLN A O 1
ATOM 1000 N N . PHE A 1 119 ? -8.107 -6.010 3.310 1.00 97.81 119 PHE A N 1
ATOM 1001 C CA . PHE A 1 119 ? -8.538 -5.102 4.377 1.00 97.81 119 PHE A CA 1
ATOM 1002 C C . PHE A 1 119 ? -10.000 -5.320 4.787 1.00 97.81 119 PHE A C 1
ATOM 1004 O O . PHE A 1 119 ? -10.251 -5.396 5.994 1.00 97.81 119 PHE A O 1
ATOM 1011 N N . PRO A 1 120 ? -10.965 -5.506 3.866 1.00 98.00 120 PRO A N 1
ATOM 1012 C CA . PRO A 1 120 ? -12.324 -5.895 4.240 1.00 98.00 120 PRO A CA 1
ATOM 1013 C C . PRO A 1 120 ? -12.386 -7.174 5.075 1.00 98.00 120 PRO A C 1
ATOM 1015 O O . PRO A 1 120 ? -13.046 -7.175 6.112 1.00 98.00 120 PRO A O 1
ATOM 1018 N N . LEU A 1 121 ? -11.629 -8.218 4.717 1.00 98.12 121 LEU A N 1
ATOM 1019 C CA . LEU A 1 121 ? -11.560 -9.449 5.515 1.00 98.12 121 LEU A CA 1
ATOM 1020 C C . LEU A 1 121 ? -11.020 -9.200 6.931 1.00 98.12 121 LEU A C 1
ATOM 1022 O O . LEU A 1 121 ? -11.587 -9.697 7.905 1.00 98.12 121 LEU A O 1
ATOM 1026 N N . ILE A 1 122 ? -9.967 -8.388 7.071 1.00 97.69 122 ILE A N 1
ATOM 1027 C CA . ILE A 1 122 ? -9.451 -7.977 8.387 1.00 97.69 122 ILE A CA 1
ATOM 1028 C C . ILE A 1 122 ? -10.530 -7.224 9.178 1.00 97.69 122 ILE A C 1
ATOM 1030 O O . ILE A 1 122 ? -10.729 -7.507 10.361 1.00 97.69 122 ILE A O 1
ATOM 1034 N N . GLY A 1 123 ? -11.249 -6.305 8.529 1.00 97.38 123 GLY A N 1
ATOM 1035 C CA . GLY A 1 123 ? -12.351 -5.547 9.126 1.00 97.38 123 GLY A CA 1
ATOM 1036 C C . GLY A 1 123 ? -13.476 -6.448 9.645 1.00 97.38 123 GLY A C 1
ATOM 1037 O O . GLY A 1 123 ? -13.884 -6.296 10.795 1.00 97.38 123 GLY A O 1
ATOM 1038 N N . LEU A 1 124 ? -13.900 -7.443 8.856 1.00 97.50 124 LEU A N 1
ATOM 1039 C CA . LEU A 1 124 ? -14.907 -8.435 9.262 1.00 97.50 124 LEU A CA 1
ATOM 1040 C C . LEU A 1 124 ? -14.464 -9.235 10.490 1.00 97.50 124 LEU A C 1
ATOM 1042 O O . LEU A 1 124 ? -15.231 -9.405 11.437 1.00 97.50 124 LEU A O 1
ATOM 1046 N N . VAL A 1 125 ? -13.211 -9.700 10.510 1.00 97.44 125 VAL A N 1
ATOM 1047 C CA . VAL A 1 125 ? -12.663 -10.433 11.662 1.00 97.44 125 VAL A CA 1
ATOM 1048 C C . VAL A 1 125 ? -12.624 -9.541 12.907 1.00 97.44 125 VAL A C 1
ATOM 1050 O O . VAL A 1 125 ? -12.938 -9.992 14.008 1.00 97.44 125 VAL A O 1
ATOM 1053 N N . MET A 1 126 ? -12.261 -8.263 12.770 1.00 96.62 126 MET A N 1
ATOM 1054 C CA . MET A 1 126 ? -12.274 -7.312 13.887 1.00 96.62 126 MET A CA 1
ATOM 1055 C C . MET A 1 126 ? -13.686 -7.061 14.428 1.00 96.62 126 MET A C 1
ATOM 1057 O O . MET A 1 126 ? -13.861 -6.980 15.644 1.00 96.62 126 MET A O 1
ATOM 1061 N N . GLU A 1 127 ? -14.676 -6.946 13.546 1.00 95.75 127 GLU A N 1
ATOM 1062 C CA . GLU A 1 127 ? -16.077 -6.725 13.907 1.00 95.75 127 GLU A CA 1
ATOM 1063 C C . GLU A 1 127 ? -16.680 -7.939 14.617 1.00 95.75 127 GLU A C 1
ATOM 1065 O O . GLU A 1 127 ? -17.257 -7.790 15.695 1.00 95.75 127 GLU A O 1
ATOM 1070 N N . LYS A 1 128 ? -16.426 -9.149 14.100 1.00 95.56 128 LYS A N 1
ATOM 1071 C CA . LYS A 1 128 ? -16.803 -10.407 14.757 1.00 95.56 128 LYS A CA 1
ATOM 1072 C C . LYS A 1 128 ? -16.234 -10.500 16.178 1.00 95.56 128 LYS A C 1
ATOM 1074 O O . LYS A 1 128 ? -16.987 -10.692 17.128 1.00 95.56 128 LYS A O 1
ATOM 1079 N N . ASN A 1 129 ? -14.929 -10.263 16.340 1.00 93.88 129 ASN A N 1
ATOM 1080 C CA . ASN A 1 129 ? -14.270 -10.291 17.653 1.00 93.88 129 ASN A CA 1
ATOM 1081 C C . ASN A 1 129 ? -14.838 -9.242 18.630 1.00 93.88 129 ASN A C 1
ATOM 1083 O O . ASN A 1 129 ? -14.845 -9.446 19.844 1.00 93.88 129 ASN A O 1
ATOM 1087 N N . LEU A 1 130 ? -15.284 -8.086 18.124 1.00 93.38 130 LEU A N 1
ATOM 1088 C CA . LEU A 1 130 ? -15.906 -7.050 18.949 1.00 93.38 130 LEU A CA 1
ATOM 1089 C C . LEU A 1 130 ? -17.288 -7.478 19.452 1.00 93.38 130 LEU A C 1
ATOM 1091 O O . LEU A 1 130 ? -17.624 -7.166 20.594 1.00 93.38 130 LEU A O 1
ATOM 1095 N N . ILE A 1 131 ? -18.078 -8.150 18.610 1.00 92.00 131 ILE A N 1
ATOM 1096 C CA . ILE A 1 131 ? -19.396 -8.677 18.978 1.00 92.00 131 ILE A CA 1
ATOM 1097 C C . ILE A 1 131 ? -19.241 -9.772 20.036 1.00 92.00 131 ILE A C 1
ATOM 1099 O O . ILE A 1 131 ? -19.852 -9.661 21.094 1.00 92.00 131 ILE A O 1
ATOM 1103 N N . GLU A 1 132 ? -18.356 -10.748 19.813 1.00 92.69 132 GLU A N 1
ATOM 1104 C CA . GLU A 1 132 ? -18.098 -11.845 20.762 1.00 92.69 132 GLU A CA 1
ATOM 1105 C C . GLU A 1 132 ? -17.645 -11.338 22.140 1.00 92.69 132 GLU A C 1
ATOM 1107 O O . GLU A 1 132 ? -18.032 -11.877 23.173 1.00 92.69 132 GLU A O 1
ATOM 1112 N N . LYS A 1 133 ? -16.861 -10.253 22.180 1.00 91.12 133 LYS A N 1
ATOM 1113 C CA . LYS A 1 133 ? -16.439 -9.623 23.438 1.00 91.12 133 LYS A CA 1
ATOM 1114 C C . LYS A 1 133 ? -17.570 -8.889 24.172 1.00 91.12 133 LYS A C 1
ATOM 1116 O O . LYS A 1 133 ? -17.437 -8.626 25.358 1.00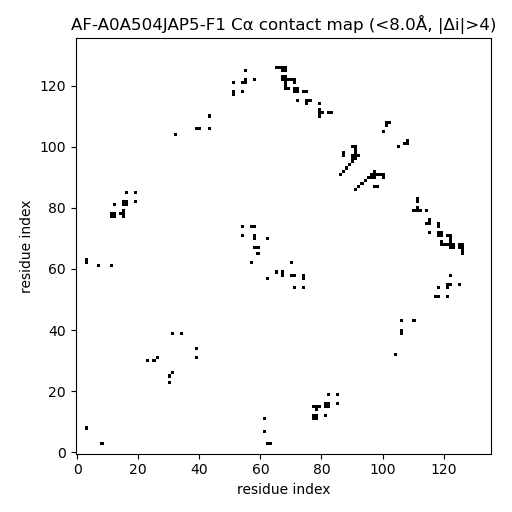 91.12 133 LYS A O 1
ATOM 1121 N N . LYS A 1 134 ? -18.640 -8.482 23.485 1.00 88.38 134 LYS A N 1
ATOM 1122 C CA . LYS A 1 134 ? -19.802 -7.837 24.124 1.00 88.38 134 LYS A CA 1
ATOM 1123 C C . LYS A 1 134 ? -20.804 -8.851 24.677 1.00 88.38 134 LYS A C 1
ATOM 1125 O O . LYS A 1 134 ? -21.628 -8.470 25.499 1.00 88.38 134 LYS A O 1
ATOM 1130 N N . THR A 1 135 ? -20.778 -10.084 24.175 1.00 86.62 135 THR A N 1
ATOM 1131 C CA . THR A 1 135 ? -21.702 -11.162 24.559 1.00 86.62 135 THR A CA 1
ATOM 1132 C C . THR A 1 135 ? -21.166 -12.071 25.667 1.00 86.62 135 THR A C 1
ATOM 1134 O O . THR A 1 135 ? -21.949 -12.837 26.219 1.00 86.62 135 THR A O 1
ATOM 1137 N N . ASN A 1 136 ? -19.867 -11.988 25.974 1.00 71.00 136 ASN A N 1
ATOM 1138 C CA . ASN A 1 136 ? -19.198 -12.666 27.092 1.00 71.00 136 ASN A CA 1
ATOM 1139 C C . ASN A 1 136 ? -18.897 -11.671 28.214 1.00 71.00 136 ASN A C 1
ATOM 1141 O O . ASN A 1 136 ? -18.958 -12.083 29.390 1.00 71.00 136 ASN A O 1
#

Sequence (136 aa):
MNTLPLKNHVLLLLMSFLTWGFFVLVGLPDYYLSWTYEAKVLIVIAVTIVYIPLGKLLTKKMFPDKEYFKNSIWLAFYLTIPLFIYDTIFIGIVGGEGLKFIPKYWFLTFFYFSFWVQFPLIGLVMEKNLIEKKTN

Radius of gyration: 16.48 Å; Cα contacts (8 Å, |Δi|>4): 106; chains: 1; bounding box: 38×32×48 Å

Mean predicted aligned error: 3.42 Å

Organism: NCBI:txid2589995

pLDDT: mean 94.5, std 6.59, range [49.88, 98.12]

Nearest PDB structures (foldseek):
  8dt0-assembly2_B  TM=2.864E-01  e=5.264E+00  synthetic construct

Foldseek 3Di:
DVDQPPVLLVVLLVVLVVVLVVQPVVCPDPSVLPPDPVVLVVVLVVVLVVVLVVLLVSLPPRPPDLQLLVSLLVSLVSNQVSSVVVCCCVCQPVVVCNCVCCVSVVSNVCSSPVSNVRSNVSSVVSSVVVVVVVVD

Secondary structure (DSSP, 8-state):
--PPPHHHHHHHHHHHHHHHHHHHHHHTTTTTTTS-HHHHHHHHHHHHHHHHHHHHHHHHHH--SS-HHHHHHHHHHHHHHHHHHHHIIIIIIISS-TTTHHHHTHHHHHHHHHHHHHHHHHHHHHHHHHHHHHH-

Solvent-accessible surface area (backbone atoms only — not comparable to full-atom values): 7360 Å² total; per-residue (Å²): 124,86,73,75,54,69,68,46,56,52,49,43,48,51,50,23,52,52,52,43,52,50,54,49,64,73,18,57,95,62,64,50,64,86,52,54,73,66,56,54,52,50,49,54,53,52,51,55,58,56,44,52,65,46,46,55,50,48,43,65,72,67,38,95,65,83,56,33,38,66,46,15,46,51,51,26,47,45,38,32,53,54,37,51,52,50,46,43,46,51,44,14,60,74,61,64,44,48,76,57,44,52,73,72,42,43,72,58,47,45,54,55,50,47,37,68,52,52,29,31,53,52,12,46,55,53,41,51,56,53,52,56,64,72,76,107